Protein AF-R9GMN2-F1 (afdb_monomer_lite)

InterPro domains:
  IPR036881 Glycoside hydrolase family 3 C-terminal domain superfamily [G3DSA:3.40.50.1700] (2-157)

Radius of gyration: 14.61 Å; chains: 1; bounding box: 33×36×34 Å

Sequence (157 aa):
ML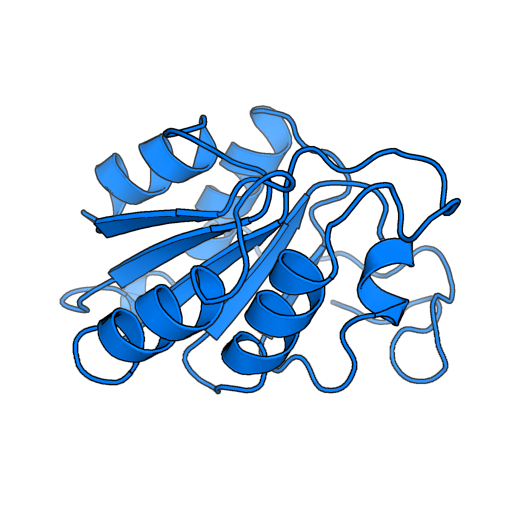DSLQGKRIAYVGIGLSKNNHFATLLKDNFNADSYFLNYTAGPGSADSLMNILGTQYDVVILGIHQYKKYPSANFGVSMEGINLFNALSKQENVYSFVFGNPYLISNFPDTKNLVICYEDDDLMQETALRFIQGDLVPKGTLPVTVSEQYHFGAGQ

pLDDT: mean 91.88, std 7.24, range [59.75, 98.56]

Structure (mmCIF, N/CA/C/O backbone):
data_AF-R9GMN2-F1
#
_entry.id   AF-R9GMN2-F1
#
loop_
_atom_site.group_PDB
_atom_site.id
_atom_site.type_symbol
_atom_site.label_atom_id
_atom_site.label_alt_id
_atom_site.label_comp_id
_atom_site.label_asym_id
_atom_site.label_entity_id
_atom_site.label_seq_id
_atom_site.pdbx_PDB_ins_code
_atom_site.Cartn_x
_atom_site.Cartn_y
_atom_site.Cartn_z
_atom_site.occupancy
_atom_site.B_iso_or_equiv
_atom_site.auth_seq_id
_atom_site.auth_comp_id
_atom_site.auth_asym_id
_atom_site.auth_atom_id
_atom_site.pdbx_PDB_model_num
ATOM 1 N N . MET A 1 1 ? -11.469 -11.227 6.611 1.00 66.12 1 MET A N 1
ATOM 2 C CA . MET A 1 1 ? -10.757 -9.975 6.954 1.00 66.12 1 MET A CA 1
ATOM 3 C C . MET A 1 1 ? -11.739 -8.912 7.447 1.00 66.12 1 MET A C 1
ATOM 5 O O . MET A 1 1 ? -11.492 -8.376 8.516 1.00 66.12 1 MET A O 1
ATOM 9 N N . LEU A 1 2 ? -12.883 -8.684 6.793 1.00 59.75 2 LEU A N 1
ATOM 10 C CA . LEU A 1 2 ? -13.914 -7.726 7.240 1.00 59.75 2 LEU A CA 1
ATOM 11 C C . LEU A 1 2 ? -14.351 -7.859 8.710 1.00 59.75 2 LEU A C 1
ATOM 13 O O . LEU A 1 2 ? -14.354 -6.861 9.425 1.00 59.75 2 LEU A O 1
ATOM 17 N N . ASP A 1 3 ? -14.614 -9.077 9.193 1.00 62.28 3 ASP A N 1
ATOM 18 C CA . ASP A 1 3 ? -14.995 -9.307 10.600 1.00 62.28 3 ASP A CA 1
ATOM 19 C C . ASP A 1 3 ? -13.931 -8.817 11.595 1.00 62.28 3 ASP A C 1
ATOM 21 O O . ASP A 1 3 ? -14.246 -8.411 12.710 1.00 62.28 3 ASP A O 1
ATOM 25 N N . SER A 1 4 ? -12.657 -8.805 11.187 1.00 69.12 4 SER A N 1
ATOM 26 C CA . SER A 1 4 ? -11.557 -8.302 12.019 1.00 69.12 4 SER A CA 1
ATOM 27 C C . SER A 1 4 ? -11.473 -6.772 12.062 1.00 69.12 4 SER A C 1
ATOM 29 O O . SER A 1 4 ? -10.806 -6.232 12.944 1.00 69.12 4 SER A O 1
ATOM 31 N N . LEU A 1 5 ? -12.152 -6.083 11.137 1.00 77.38 5 LEU A N 1
ATOM 32 C CA . LEU A 1 5 ? -12.155 -4.624 11.002 1.00 77.38 5 LEU A CA 1
ATOM 33 C C . LEU A 1 5 ? -13.354 -3.960 11.691 1.00 77.38 5 LEU A C 1
ATOM 35 O O . LEU A 1 5 ? -13.311 -2.762 11.972 1.00 77.38 5 LEU A O 1
ATOM 39 N N . GLN A 1 6 ? -14.418 -4.704 12.000 1.00 80.06 6 GLN A N 1
ATOM 40 C CA . GLN A 1 6 ? -15.603 -4.129 12.633 1.00 80.06 6 GLN A CA 1
ATOM 41 C C . GLN A 1 6 ? -15.277 -3.560 14.026 1.00 80.06 6 GLN A C 1
ATOM 43 O O . GLN A 1 6 ? -14.701 -4.232 14.881 1.00 80.06 6 GLN A O 1
ATOM 48 N N . GLY A 1 7 ? -15.645 -2.294 14.255 1.00 84.75 7 GLY A N 1
ATOM 49 C CA . GLY A 1 7 ? -15.386 -1.588 15.516 1.00 84.75 7 GLY A CA 1
ATOM 50 C C . GLY A 1 7 ? -13.920 -1.200 15.749 1.00 84.75 7 GLY A C 1
ATOM 51 O O . GLY A 1 7 ? -13.597 -0.699 16.825 1.00 84.75 7 GLY A O 1
ATOM 52 N N . LYS A 1 8 ? -13.037 -1.418 14.767 1.00 91.75 8 LYS A N 1
ATOM 53 C CA . LYS A 1 8 ? -11.639 -0.984 14.811 1.00 91.75 8 LYS A CA 1
ATOM 54 C C . LYS A 1 8 ? -11.501 0.455 14.331 1.00 91.75 8 LYS A C 1
ATOM 56 O O . LYS A 1 8 ? -12.172 0.879 13.3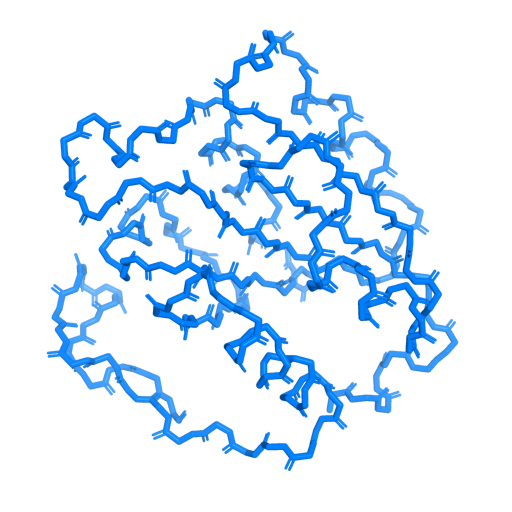94 1.00 91.75 8 LYS A O 1
ATOM 61 N N . ARG A 1 9 ? -10.576 1.194 14.939 1.00 94.62 9 ARG A N 1
ATOM 62 C CA . ARG A 1 9 ? -10.071 2.460 14.401 1.00 94.62 9 ARG A CA 1
ATOM 63 C C . ARG A 1 9 ? -9.079 2.134 13.299 1.00 94.62 9 ARG A C 1
ATOM 65 O O . ARG A 1 9 ? -8.075 1.466 13.554 1.00 94.62 9 ARG A O 1
ATOM 72 N N . ILE A 1 10 ? -9.367 2.601 12.092 1.00 95.50 10 ILE A N 1
ATOM 73 C CA . ILE A 1 10 ? -8.598 2.268 10.895 1.00 95.50 10 ILE A CA 1
ATOM 74 C C . ILE A 1 10 ? -7.980 3.543 10.335 1.00 95.50 10 ILE A C 1
ATOM 76 O O . ILE A 1 10 ? -8.680 4.536 10.136 1.00 95.50 10 ILE A O 1
ATOM 80 N N . ALA A 1 11 ? -6.680 3.498 10.062 1.00 96.81 11 ALA A N 1
ATOM 81 C CA . ALA A 1 11 ? -5.998 4.518 9.279 1.00 96.81 11 ALA A CA 1
ATOM 82 C C . ALA A 1 11 ? -5.602 3.958 7.916 1.00 96.81 11 ALA A C 1
ATOM 84 O O . ALA A 1 11 ? -5.165 2.815 7.806 1.00 96.81 11 ALA A O 1
ATOM 85 N N . TYR A 1 12 ? -5.703 4.791 6.892 1.00 97.88 12 TYR A N 1
ATOM 86 C CA . TYR A 1 12 ? -5.086 4.587 5.599 1.00 97.88 12 TYR A CA 1
ATOM 87 C C . TYR A 1 12 ? -3.902 5.542 5.437 1.00 97.88 12 TYR A C 1
ATOM 89 O O . TYR A 1 12 ? -4.029 6.748 5.646 1.00 97.88 12 TYR A O 1
ATOM 97 N N . VAL A 1 13 ? -2.749 5.006 5.045 1.00 97.81 13 VAL A N 1
ATOM 98 C CA . VAL A 1 13 ? -1.550 5.777 4.709 1.00 97.81 13 VAL A CA 1
ATOM 99 C C . VAL A 1 13 ? -1.258 5.581 3.228 1.00 97.81 13 VAL A C 1
ATOM 101 O O . VAL A 1 13 ? -0.875 4.491 2.811 1.00 97.81 13 VAL A O 1
ATOM 104 N N . GLY A 1 14 ? -1.436 6.631 2.432 1.00 98.25 14 GLY A N 1
ATOM 105 C CA . GLY A 1 14 ? -1.144 6.638 1.002 1.00 98.25 14 GLY A CA 1
ATOM 106 C C . GLY A 1 14 ? 0.210 7.275 0.696 1.00 98.25 14 GLY A C 1
ATOM 107 O O . GLY A 1 14 ? 0.351 8.501 0.711 1.00 98.25 14 GLY A O 1
ATOM 108 N N . ILE A 1 15 ? 1.205 6.451 0.382 1.00 98.00 15 ILE A N 1
ATOM 109 C CA . ILE A 1 15 ? 2.523 6.877 -0.096 1.00 98.00 15 ILE A CA 1
ATOM 110 C C . ILE A 1 15 ? 2.463 7.104 -1.611 1.00 98.00 15 ILE A C 1
ATOM 112 O O . ILE A 1 15 ? 1.922 6.290 -2.356 1.00 98.00 15 ILE A O 1
ATOM 116 N N . GLY A 1 16 ? 3.021 8.222 -2.068 1.00 97.38 16 GLY A N 1
ATOM 117 C CA . GLY A 1 16 ? 2.909 8.701 -3.446 1.00 97.38 16 GLY A CA 1
ATOM 118 C C . GLY A 1 16 ? 1.672 9.560 -3.704 1.00 97.38 16 GLY A C 1
ATOM 119 O O . GLY A 1 16 ? 1.492 10.031 -4.819 1.00 97.38 16 GLY A O 1
ATOM 120 N N . LEU A 1 17 ? 0.842 9.816 -2.688 1.00 97.56 17 LEU A N 1
ATOM 121 C CA . LEU A 1 17 ? -0.380 10.612 -2.806 1.00 97.56 17 LEU A CA 1
ATOM 122 C C . LEU A 1 17 ? -0.245 11.963 -2.090 1.00 97.56 17 LEU A C 1
ATOM 124 O O . LEU A 1 17 ? 0.556 12.133 -1.174 1.00 97.56 17 LEU A O 1
ATOM 128 N N . SER A 1 18 ? -1.059 12.936 -2.497 1.00 95.50 18 SER A N 1
ATOM 129 C CA . SER A 1 18 ? -1.212 14.239 -1.822 1.00 95.50 18 SER A CA 1
ATOM 130 C C . SER A 1 18 ? -2.657 14.545 -1.409 1.00 95.50 18 SER A C 1
ATOM 132 O O . SER A 1 18 ? -2.920 15.567 -0.780 1.00 95.50 18 SER A O 1
ATOM 134 N N . LYS A 1 19 ? -3.591 13.670 -1.786 1.00 96.38 19 LYS A N 1
ATOM 135 C CA . LYS A 1 19 ? -5.033 13.733 -1.531 1.00 96.38 19 LYS A CA 1
ATOM 136 C C . LYS A 1 19 ? -5.637 12.345 -1.755 1.00 96.38 19 LYS A C 1
ATOM 138 O O . LYS A 1 19 ? -4.956 11.469 -2.291 1.00 96.38 19 LYS A O 1
ATOM 143 N N . ASN A 1 20 ? -6.918 12.181 -1.431 1.00 97.81 20 ASN A N 1
ATOM 144 C CA . ASN A 1 20 ? -7.647 10.943 -1.698 1.00 97.81 20 ASN A CA 1
ATOM 145 C C . ASN A 1 20 ? -7.563 10.554 -3.186 1.00 97.81 20 ASN A C 1
ATOM 147 O O . ASN A 1 20 ? -7.860 11.365 -4.068 1.00 97.81 20 ASN A O 1
ATOM 151 N N . ASN A 1 21 ? -7.184 9.303 -3.440 1.00 98.00 21 ASN A N 1
ATOM 152 C CA . ASN A 1 21 ? -7.464 8.589 -4.685 1.00 98.00 21 ASN A CA 1
ATOM 153 C C . ASN A 1 21 ? -8.747 7.745 -4.517 1.00 98.00 21 ASN A C 1
ATOM 155 O O . ASN A 1 21 ? -9.458 7.875 -3.512 1.00 98.00 21 ASN A O 1
ATOM 159 N N . HIS A 1 22 ? -9.050 6.887 -5.495 1.00 98.44 22 HIS A N 1
ATOM 160 C CA . HIS A 1 22 ? -10.222 6.012 -5.436 1.00 98.44 22 HIS A CA 1
ATOM 161 C C . HIS A 1 22 ? -10.144 5.052 -4.242 1.00 98.44 22 HIS A C 1
ATOM 163 O O . HIS A 1 22 ? -11.066 5.017 -3.434 1.00 98.44 22 HIS A O 1
ATOM 169 N N . PHE A 1 23 ? -9.001 4.401 -4.010 1.00 98.56 23 PHE A N 1
ATOM 170 C CA . PHE A 1 23 ? -8.805 3.504 -2.865 1.00 98.56 23 PHE A CA 1
ATOM 171 C C . PHE A 1 23 ? -9.017 4.188 -1.509 1.00 98.56 23 PHE A C 1
ATOM 173 O O . PHE A 1 23 ? -9.738 3.664 -0.665 1.00 98.56 23 PHE A O 1
ATOM 180 N N . ALA A 1 24 ? -8.454 5.383 -1.302 1.00 98.50 24 ALA A N 1
ATOM 181 C CA . ALA A 1 24 ? -8.663 6.156 -0.076 1.00 98.50 24 ALA A CA 1
ATOM 182 C C . ALA A 1 24 ? -10.150 6.471 0.155 1.00 98.50 24 ALA A C 1
ATOM 184 O O . ALA A 1 24 ? -10.648 6.356 1.274 1.00 98.50 24 ALA A O 1
ATOM 185 N N . THR A 1 25 ? -10.861 6.841 -0.915 1.00 98.56 25 THR A N 1
ATOM 186 C CA . THR A 1 25 ? -12.307 7.113 -0.880 1.00 98.56 25 THR A CA 1
ATOM 187 C C . THR A 1 25 ? -13.086 5.853 -0.515 1.00 98.56 25 THR A C 1
ATOM 189 O O . THR A 1 25 ? -13.873 5.871 0.425 1.00 98.56 25 THR A O 1
ATOM 192 N N . LEU A 1 26 ? -12.785 4.726 -1.163 1.00 98.06 26 LEU A N 1
ATOM 193 C CA . LEU A 1 26 ? -13.390 3.431 -0.865 1.00 98.06 26 LEU A CA 1
ATOM 194 C C . LEU A 1 26 ? -13.194 3.017 0.601 1.00 98.06 26 LEU A C 1
ATOM 196 O O . LEU A 1 26 ? -14.144 2.579 1.252 1.00 98.06 26 LEU A O 1
ATOM 200 N N . LEU A 1 27 ? -11.985 3.178 1.146 1.00 97.69 27 LEU A N 1
ATOM 201 C CA . LEU A 1 27 ? -11.697 2.865 2.548 1.00 97.69 27 LEU A CA 1
ATOM 202 C C . LEU A 1 27 ? -12.420 3.809 3.513 1.00 97.69 27 LEU A C 1
ATOM 204 O O . LEU A 1 27 ? -12.881 3.371 4.571 1.00 97.69 27 LEU A O 1
ATOM 208 N N . LYS A 1 28 ? -12.559 5.090 3.154 1.00 97.12 28 LYS A N 1
ATOM 209 C CA . LYS A 1 28 ? -13.347 6.038 3.943 1.00 97.12 28 LYS A CA 1
ATOM 210 C C . LYS A 1 28 ? -14.820 5.643 3.963 1.00 97.12 28 LYS A C 1
ATOM 212 O O . LYS A 1 28 ? -15.404 5.569 5.039 1.00 97.12 28 LYS A O 1
ATOM 217 N N . ASP A 1 29 ? -15.399 5.343 2.809 1.00 96.94 29 ASP A N 1
ATOM 218 C CA . ASP A 1 29 ? -16.835 5.093 2.681 1.00 96.94 29 ASP A CA 1
ATOM 219 C C . ASP A 1 29 ? -17.257 3.759 3.314 1.00 96.94 29 ASP A C 1
ATOM 221 O O . ASP A 1 29 ? -18.330 3.665 3.907 1.00 96.94 29 ASP A O 1
ATOM 225 N N . ASN A 1 30 ? -16.403 2.733 3.240 1.00 94.62 30 ASN A N 1
ATOM 226 C CA . ASN A 1 30 ? -16.732 1.390 3.731 1.00 94.62 30 ASN A CA 1
ATOM 227 C C . ASN A 1 30 ? -16.291 1.139 5.178 1.00 94.62 30 ASN A C 1
ATOM 229 O O . ASN A 1 30 ? -16.898 0.320 5.868 1.00 94.62 30 ASN A O 1
ATOM 233 N N . PHE A 1 31 ? -15.241 1.821 5.644 1.00 94.62 31 PHE A N 1
ATOM 234 C CA . PHE A 1 31 ? -14.638 1.555 6.955 1.00 94.62 31 PHE A CA 1
ATOM 235 C C . PHE A 1 31 ? -14.463 2.799 7.826 1.00 94.62 31 PHE A C 1
ATOM 237 O O . PHE A 1 31 ? -13.922 2.701 8.926 1.00 94.62 31 PHE A O 1
ATOM 244 N N . ASN A 1 32 ? -14.902 3.971 7.357 1.00 95.38 32 ASN A N 1
ATOM 245 C CA . ASN A 1 32 ? -14.672 5.259 8.010 1.00 95.38 32 ASN A CA 1
ATOM 246 C C . ASN A 1 32 ? -13.182 5.532 8.310 1.00 95.38 32 ASN A C 1
ATOM 248 O O . ASN A 1 32 ? -12.865 6.226 9.273 1.00 95.38 32 ASN A O 1
ATOM 252 N N . ALA A 1 33 ? -12.270 5.004 7.486 1.00 96.06 33 ALA A N 1
ATOM 253 C CA . ALA A 1 33 ? -10.833 5.114 7.722 1.00 96.06 33 ALA A CA 1
ATOM 254 C C . ALA A 1 33 ? -10.345 6.573 7.674 1.00 96.06 33 ALA A C 1
ATOM 256 O O . ALA A 1 33 ? -10.709 7.331 6.772 1.00 96.06 33 ALA A O 1
ATOM 257 N N . ASP A 1 34 ? -9.487 6.970 8.610 1.00 96.62 34 ASP A N 1
ATOM 258 C CA . ASP A 1 34 ? -8.787 8.255 8.530 1.00 96.62 34 ASP A CA 1
ATOM 259 C C . ASP A 1 34 ? -7.646 8.158 7.523 1.00 96.62 34 ASP A C 1
ATOM 261 O O . ASP A 1 34 ? -6.951 7.150 7.476 1.00 96.62 34 ASP A O 1
ATOM 265 N N . SER A 1 35 ? -7.451 9.180 6.692 1.00 96.88 35 SER A N 1
ATOM 266 C CA . SER A 1 35 ? -6.474 9.121 5.600 1.00 96.88 35 SER A CA 1
ATOM 267 C C . SER A 1 35 ? -5.314 10.085 5.809 1.00 96.88 35 SER A C 1
ATOM 269 O O . SER A 1 35 ? -5.509 11.269 6.081 1.00 96.88 35 SER A O 1
ATOM 271 N N . TYR A 1 36 ? -4.105 9.571 5.609 1.00 96.69 36 TYR A N 1
ATOM 272 C CA . TYR A 1 36 ? -2.847 10.296 5.697 1.00 96.69 36 TYR A CA 1
ATOM 273 C C . TYR A 1 36 ? -2.039 10.084 4.425 1.00 96.69 36 TYR A C 1
ATOM 275 O O . TYR A 1 36 ? -2.007 8.983 3.880 1.00 96.69 36 TYR A O 1
ATOM 283 N N . PHE A 1 37 ? -1.356 11.125 3.955 1.00 96.31 37 PHE A N 1
ATOM 284 C CA . PHE A 1 37 ? -0.678 11.085 2.663 1.00 96.31 37 PHE A CA 1
ATOM 285 C C . PHE A 1 37 ? 0.762 11.569 2.760 1.00 96.31 37 PHE A C 1
ATOM 287 O O . PHE A 1 37 ? 1.046 12.575 3.410 1.00 96.31 37 PHE A O 1
ATOM 294 N N . LEU A 1 38 ? 1.656 10.869 2.064 1.00 96.19 38 LEU A N 1
ATOM 295 C CA . LEU A 1 38 ? 3.044 11.274 1.874 1.00 96.19 38 LEU A CA 1
ATOM 296 C C . LEU A 1 38 ? 3.345 11.298 0.376 1.00 96.19 38 LEU A C 1
ATOM 298 O O . LEU A 1 38 ? 3.481 10.249 -0.249 1.00 96.19 38 LEU A O 1
ATOM 302 N N . ASN A 1 39 ? 3.490 12.489 -0.202 1.00 95.44 39 ASN A N 1
ATOM 303 C CA . ASN A 1 39 ? 3.923 12.620 -1.591 1.00 95.44 39 ASN A CA 1
ATOM 304 C C . ASN A 1 39 ? 5.454 12.473 -1.705 1.00 95.44 39 ASN A C 1
ATOM 306 O O . ASN A 1 39 ? 6.185 12.740 -0.753 1.00 95.44 39 ASN A O 1
ATOM 310 N N . TYR A 1 40 ? 5.960 12.104 -2.885 1.00 94.75 40 TYR A N 1
ATOM 311 C CA . TYR A 1 40 ? 7.402 11.886 -3.099 1.00 94.75 40 TYR A CA 1
ATOM 312 C C . TYR A 1 40 ? 8.260 13.160 -3.093 1.00 94.75 40 TYR A C 1
ATOM 314 O O . TYR A 1 40 ? 9.481 13.077 -3.155 1.00 94.75 40 TYR A O 1
ATOM 322 N N . THR A 1 41 ? 7.640 14.336 -3.013 1.00 92.44 41 THR A N 1
ATOM 323 C CA . THR A 1 41 ? 8.327 15.629 -2.873 1.00 92.44 41 THR A CA 1
ATOM 324 C C . THR A 1 41 ? 8.312 16.154 -1.435 1.00 92.44 41 THR A C 1
ATOM 326 O O . THR A 1 41 ? 8.748 17.277 -1.189 1.00 92.44 41 THR A O 1
ATOM 329 N N . ALA A 1 42 ? 7.778 15.376 -0.487 1.00 87.19 42 ALA A N 1
ATOM 330 C CA . ALA A 1 42 ? 7.677 15.768 0.907 1.00 87.19 42 ALA A CA 1
ATOM 331 C C . ALA A 1 42 ? 9.072 15.916 1.524 1.00 87.19 42 ALA A C 1
ATOM 333 O O . ALA A 1 42 ? 9.978 15.133 1.249 1.00 87.19 42 ALA A O 1
ATOM 334 N N . GLY A 1 43 ? 9.234 16.942 2.360 1.00 81.94 43 GLY A N 1
ATOM 335 C CA . GLY A 1 43 ? 10.512 17.231 2.996 1.00 81.94 43 GLY A CA 1
ATOM 336 C C . GLY A 1 43 ? 10.870 16.246 4.119 1.00 81.94 43 GLY A C 1
ATOM 337 O O . GLY A 1 43 ? 9.999 15.510 4.609 1.00 81.94 43 GLY A O 1
ATOM 338 N N . PRO A 1 44 ? 12.134 16.286 4.581 1.00 77.31 44 PRO A N 1
ATOM 339 C CA . PRO A 1 44 ? 12.603 15.495 5.717 1.00 77.31 44 PRO A CA 1
ATOM 340 C C . PRO A 1 44 ? 11.704 15.668 6.954 1.00 77.31 44 PRO A C 1
ATOM 342 O O . PRO A 1 44 ? 11.233 16.770 7.231 1.00 77.31 44 PRO A O 1
ATOM 345 N N . GLY A 1 45 ? 11.453 14.585 7.697 1.00 79.75 45 GLY A N 1
ATOM 346 C CA . GLY A 1 45 ? 10.630 14.587 8.923 1.00 79.75 45 GLY A CA 1
ATOM 347 C C . GLY A 1 45 ? 9.119 14.394 8.716 1.00 79.75 45 GLY A C 1
ATOM 348 O O . GLY A 1 45 ? 8.382 14.171 9.682 1.00 79.75 45 GLY A O 1
ATOM 349 N N . SER A 1 46 ? 8.637 14.407 7.467 1.00 80.50 46 SER A N 1
ATOM 350 C CA . SER A 1 46 ? 7.224 14.120 7.158 1.00 80.50 46 SER A CA 1
ATOM 351 C C . SER A 1 46 ? 6.838 12.684 7.542 1.00 80.50 46 SER A C 1
ATOM 353 O O . SER A 1 46 ? 5.763 12.452 8.092 1.00 80.50 46 SER A O 1
ATOM 355 N N . ALA A 1 47 ? 7.744 11.726 7.318 1.00 80.50 47 ALA A N 1
ATOM 356 C CA . ALA A 1 47 ? 7.563 10.332 7.721 1.00 80.50 47 ALA A CA 1
ATOM 357 C C . ALA A 1 47 ? 7.491 10.173 9.252 1.00 80.50 47 ALA A C 1
ATOM 359 O O . ALA A 1 47 ? 6.593 9.499 9.753 1.00 80.50 47 ALA A O 1
ATOM 360 N N . ASP A 1 48 ? 8.373 10.847 9.997 1.00 83.44 48 ASP A N 1
ATOM 361 C CA . ASP A 1 48 ? 8.407 10.776 11.466 1.00 83.44 48 ASP A CA 1
ATOM 362 C C . ASP A 1 48 ? 7.121 11.318 12.092 1.00 83.44 48 ASP A C 1
ATOM 364 O O . ASP A 1 48 ? 6.573 10.739 13.031 1.00 83.44 48 ASP A O 1
ATOM 368 N N . SER A 1 49 ? 6.595 12.405 11.523 1.00 83.06 49 SER A N 1
ATOM 369 C CA . SER A 1 49 ? 5.323 12.992 11.948 1.00 83.06 49 SER A CA 1
ATOM 370 C C . SER A 1 49 ? 4.164 12.005 11.783 1.00 83.06 49 SER A C 1
ATOM 372 O O . SER A 1 49 ? 3.343 11.866 12.688 1.00 83.06 49 SER A O 1
ATOM 374 N N . LEU A 1 50 ? 4.123 11.271 10.664 1.00 84.75 50 LEU A N 1
ATOM 375 C CA . LEU A 1 50 ? 3.113 10.237 10.429 1.00 84.75 50 LEU A CA 1
ATOM 376 C C . LEU A 1 50 ? 3.265 9.053 11.387 1.00 84.75 50 LE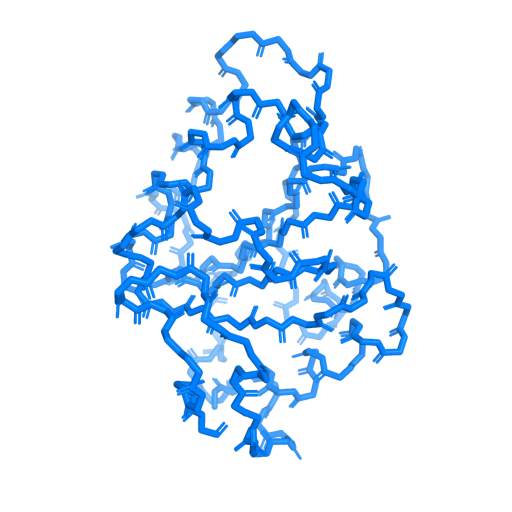U A C 1
ATOM 378 O O . LEU A 1 50 ? 2.273 8.614 11.964 1.00 84.75 50 LEU A O 1
ATOM 382 N N . MET A 1 51 ? 4.487 8.570 11.619 1.00 82.88 51 MET A N 1
ATOM 383 C CA . MET A 1 51 ? 4.727 7.475 12.567 1.00 82.88 51 MET A CA 1
ATOM 384 C C . MET A 1 51 ? 4.238 7.813 13.983 1.00 82.88 51 MET A C 1
ATOM 386 O O . MET A 1 51 ? 3.606 6.977 14.630 1.00 82.88 51 MET A O 1
ATOM 390 N N . ASN A 1 52 ? 4.456 9.050 14.439 1.00 83.44 52 ASN A N 1
ATOM 391 C CA . ASN A 1 52 ? 3.990 9.509 15.750 1.00 83.44 52 ASN A CA 1
ATOM 392 C C . ASN A 1 52 ? 2.457 9.523 15.869 1.00 83.44 52 ASN A C 1
ATOM 394 O O . ASN A 1 52 ? 1.920 9.186 16.923 1.00 83.44 52 ASN A O 1
ATOM 398 N N . ILE A 1 53 ? 1.748 9.888 14.796 1.00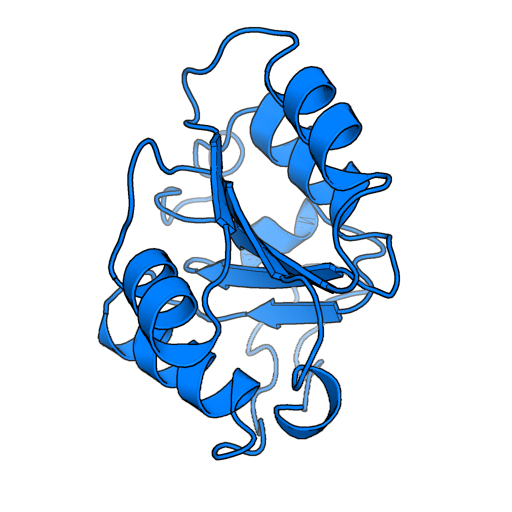 83.06 53 ILE A N 1
ATOM 399 C CA . ILE A 1 53 ? 0.277 9.877 14.765 1.00 83.06 53 ILE A CA 1
ATOM 400 C C . ILE A 1 53 ? -0.249 8.436 14.811 1.00 83.06 53 ILE A C 1
ATOM 402 O O . ILE A 1 53 ? -1.172 8.127 15.567 1.00 83.06 53 ILE A O 1
ATOM 406 N N . LEU A 1 54 ? 0.359 7.543 14.027 1.00 82.69 54 LEU A N 1
ATOM 407 C CA . LEU A 1 54 ? -0.133 6.179 13.827 1.00 82.69 54 LEU A CA 1
ATOM 408 C C . LEU A 1 54 ? 0.125 5.260 15.029 1.00 82.69 54 LEU A C 1
ATOM 410 O O . LEU A 1 54 ? -0.703 4.400 15.322 1.00 82.69 54 LEU A O 1
ATOM 414 N N . GLY A 1 55 ? 1.231 5.457 15.754 1.00 69.69 55 GLY A N 1
ATOM 415 C CA . GLY A 1 55 ? 1.740 4.507 16.752 1.00 69.69 55 GLY A CA 1
ATOM 416 C C . GLY A 1 55 ? 0.870 4.250 17.991 1.00 69.69 55 GLY A C 1
ATOM 417 O O . GLY A 1 55 ? 1.208 3.373 18.780 1.00 69.69 55 GLY A O 1
ATOM 418 N N . THR A 1 56 ? -0.226 4.988 18.205 1.00 70.31 56 THR A N 1
ATOM 419 C CA . THR A 1 56 ? -1.070 4.822 19.412 1.00 70.31 56 THR A CA 1
ATOM 420 C C . THR A 1 56 ? -2.580 4.903 19.175 1.00 70.31 56 THR A C 1
ATOM 422 O O . THR A 1 56 ? -3.362 4.595 20.078 1.00 70.31 56 THR A O 1
ATOM 425 N N . GLN A 1 57 ? -3.023 5.314 17.984 1.00 83.31 57 GLN A N 1
ATOM 426 C CA . GLN A 1 57 ? -4.418 5.718 17.764 1.00 83.31 57 GLN A CA 1
ATOM 427 C C . GLN A 1 57 ? -5.232 4.744 16.912 1.00 83.31 57 GLN A C 1
ATOM 429 O O . GLN A 1 57 ? -6.459 4.825 16.927 1.00 83.31 57 GLN A O 1
ATOM 434 N N . TYR A 1 58 ? -4.580 3.812 16.218 1.00 92.94 58 TYR A N 1
ATOM 435 C CA . TYR A 1 58 ? -5.240 2.935 15.257 1.00 92.94 58 TYR A CA 1
ATOM 436 C C . TYR A 1 58 ? -5.012 1.472 15.588 1.00 92.94 58 TYR A C 1
ATOM 438 O O . TYR A 1 58 ? -3.908 1.051 15.926 1.00 92.94 58 TYR A O 1
ATOM 446 N N . ASP A 1 59 ? -6.082 0.696 15.480 1.00 92.69 59 ASP A N 1
ATOM 447 C CA . ASP A 1 59 ? -6.025 -0.739 15.713 1.00 92.69 59 ASP A CA 1
ATOM 448 C C . ASP A 1 59 ? -5.539 -1.460 14.449 1.00 92.69 59 ASP A C 1
ATOM 450 O O . ASP A 1 59 ? -4.870 -2.485 14.548 1.00 92.69 59 ASP A O 1
ATOM 454 N N . VAL A 1 60 ? -5.837 -0.900 13.269 1.00 94.19 60 VAL A N 1
ATOM 455 C CA . VAL A 1 60 ? -5.396 -1.395 11.959 1.00 94.19 60 VAL A CA 1
ATOM 456 C C . VAL A 1 60 ? -4.907 -0.235 11.100 1.00 94.19 60 VAL A C 1
ATOM 458 O O . VAL A 1 60 ? -5.539 0.821 11.043 1.00 94.19 60 VAL A O 1
ATOM 461 N N . VAL A 1 61 ? -3.803 -0.455 10.392 1.00 95.69 61 VAL A N 1
ATOM 462 C CA . VAL A 1 61 ? -3.275 0.488 9.405 1.00 95.69 61 VAL A CA 1
ATOM 463 C C . VAL A 1 61 ? -3.249 -0.186 8.039 1.00 95.69 61 VAL A C 1
ATOM 465 O O . VAL A 1 61 ? -2.631 -1.231 7.855 1.00 95.69 61 VAL A O 1
ATOM 468 N N . ILE A 1 62 ? -3.915 0.422 7.067 1.00 97.44 62 ILE A N 1
ATOM 469 C CA . ILE A 1 62 ? -3.838 0.037 5.661 1.00 97.44 62 ILE A CA 1
ATOM 470 C C . ILE A 1 62 ? -2.804 0.949 5.006 1.00 97.44 62 ILE A C 1
ATOM 472 O O . ILE A 1 62 ? -2.931 2.170 5.042 1.00 97.44 62 ILE A O 1
ATOM 476 N N . LEU A 1 63 ? -1.765 0.368 4.419 1.00 98.12 63 LEU A N 1
ATOM 477 C CA . LEU A 1 63 ? -0.648 1.101 3.834 1.00 98.12 63 LEU A CA 1
ATOM 478 C C . LEU A 1 63 ? -0.647 0.905 2.320 1.00 98.12 63 LEU A C 1
ATOM 480 O O . LEU A 1 63 ? -0.385 -0.191 1.848 1.00 98.12 63 LEU A O 1
ATOM 484 N N . GLY A 1 64 ? -0.933 1.950 1.549 1.00 98.38 64 GLY A N 1
ATOM 485 C CA . GLY A 1 64 ? -0.882 1.918 0.087 1.00 98.38 64 GLY A CA 1
ATOM 486 C C . GLY A 1 64 ? 0.350 2.640 -0.446 1.00 98.38 64 GLY A C 1
ATOM 487 O O . GLY A 1 64 ? 0.654 3.739 0.013 1.00 98.38 64 GLY A O 1
ATOM 488 N N . ILE A 1 65 ? 1.035 2.071 -1.438 1.00 98.50 65 ILE A N 1
ATOM 489 C CA . ILE A 1 65 ? 2.057 2.783 -2.221 1.00 98.50 65 ILE A CA 1
ATOM 490 C C . ILE A 1 65 ? 1.641 2.867 -3.690 1.00 98.50 65 ILE A C 1
ATOM 492 O O . ILE A 1 65 ? 1.284 1.858 -4.298 1.00 98.50 65 ILE A O 1
ATOM 496 N N . HIS A 1 66 ? 1.667 4.088 -4.222 1.00 98.38 66 HIS A N 1
ATOM 497 C CA . HIS A 1 66 ? 1.016 4.488 -5.471 1.00 98.38 66 HIS A CA 1
ATOM 498 C C . HIS A 1 66 ? 1.930 5.363 -6.337 1.00 98.38 66 HIS A C 1
ATOM 500 O O . HIS A 1 66 ? 2.977 5.837 -5.889 1.00 98.38 66 HIS A O 1
ATOM 506 N N . GLN A 1 67 ? 1.507 5.626 -7.574 1.00 96.00 67 GLN A N 1
ATOM 507 C CA . GLN A 1 67 ? 2.065 6.638 -8.483 1.00 96.00 67 GLN A CA 1
ATOM 508 C C . GLN A 1 67 ? 3.582 6.551 -8.716 1.00 96.00 67 GLN A C 1
ATOM 510 O O . GLN A 1 67 ? 4.229 7.542 -9.066 1.00 96.00 67 GLN A O 1
ATOM 515 N N . TYR A 1 68 ? 4.171 5.371 -8.540 1.00 95.56 68 TYR A N 1
ATOM 516 C CA . TYR A 1 68 ? 5.564 5.132 -8.887 1.00 95.56 68 TYR A CA 1
ATOM 517 C C . TYR A 1 68 ? 5.688 4.686 -10.346 1.00 95.56 68 TYR A C 1
ATOM 519 O O . TYR A 1 68 ? 4.748 4.214 -10.987 1.00 95.56 68 TYR A O 1
ATOM 527 N N . LYS A 1 69 ? 6.869 4.899 -10.918 1.00 93.31 69 LYS A N 1
ATOM 528 C CA . LYS A 1 69 ? 7.153 4.616 -12.326 1.00 93.31 69 LYS A CA 1
ATOM 529 C C . LYS A 1 69 ? 7.126 3.111 -12.578 1.00 93.31 69 LYS A C 1
ATOM 531 O O . LYS A 1 69 ? 7.409 2.311 -11.701 1.00 93.31 69 LYS A O 1
ATOM 536 N N . LYS A 1 70 ? 6.883 2.711 -13.827 1.00 88.62 70 LYS A N 1
ATOM 537 C CA . LYS A 1 70 ? 6.946 1.293 -14.223 1.00 88.62 70 LYS A CA 1
ATOM 538 C C . LYS A 1 70 ? 8.376 0.743 -14.274 1.00 88.62 70 LYS A C 1
ATOM 540 O O . LYS A 1 70 ? 8.561 -0.464 -14.159 1.00 88.62 70 LYS A O 1
ATOM 545 N N . TYR A 1 71 ? 9.378 1.603 -14.451 1.00 89.69 71 TYR A N 1
ATOM 546 C CA . TYR A 1 71 ? 10.774 1.203 -14.648 1.00 89.69 71 TYR A CA 1
ATOM 547 C C . TYR A 1 71 ? 11.600 1.353 -13.363 1.00 89.69 71 TYR A C 1
ATOM 549 O O . TYR A 1 71 ? 11.417 2.344 -12.659 1.00 89.69 71 TYR A O 1
ATOM 557 N N . PRO A 1 72 ? 12.546 0.435 -13.087 1.00 86.06 72 PRO A N 1
ATOM 558 C CA . PRO A 1 72 ? 13.252 0.349 -11.802 1.00 86.06 72 PRO A CA 1
ATOM 559 C C . PRO A 1 72 ? 14.261 1.467 -11.531 1.00 86.06 72 PRO A C 1
ATOM 561 O O . PRO A 1 72 ? 14.786 1.562 -10.423 1.00 86.06 72 PRO A O 1
ATOM 564 N N . SER A 1 73 ? 14.560 2.318 -12.513 1.00 88.69 73 SER A N 1
ATOM 565 C CA . SER A 1 73 ? 15.544 3.384 -12.338 1.00 88.69 73 SER A CA 1
ATOM 566 C C . SER A 1 73 ? 15.161 4.319 -11.185 1.00 88.69 73 SER A C 1
ATOM 568 O O . SER A 1 73 ? 14.011 4.741 -11.060 1.00 88.69 73 SER A O 1
ATOM 570 N N . ALA A 1 74 ? 16.150 4.633 -10.340 1.00 89.69 74 ALA A N 1
ATOM 571 C CA . ALA A 1 74 ? 15.989 5.480 -9.156 1.00 89.69 74 ALA A CA 1
ATOM 572 C C . ALA A 1 74 ? 14.816 5.043 -8.252 1.00 89.69 74 ALA A C 1
ATOM 574 O O . ALA A 1 74 ? 13.959 5.859 -7.919 1.00 89.69 74 ALA A O 1
ATOM 575 N N . ASN A 1 75 ? 14.749 3.749 -7.908 1.00 91.25 75 ASN A N 1
ATOM 576 C CA . ASN A 1 75 ? 13.686 3.157 -7.083 1.00 91.25 75 ASN A CA 1
ATOM 577 C C . ASN A 1 75 ? 12.285 3.469 -7.609 1.00 91.25 75 ASN A C 1
ATOM 579 O O . ASN A 1 75 ? 11.386 3.821 -6.852 1.00 91.25 75 ASN A O 1
ATOM 583 N N . PHE A 1 76 ? 12.104 3.383 -8.928 1.00 94.62 76 PHE A N 1
ATOM 584 C CA . PHE A 1 76 ? 10.835 3.697 -9.582 1.00 94.62 76 PHE A CA 1
ATOM 585 C C . PHE A 1 76 ? 10.357 5.145 -9.336 1.00 94.62 76 PHE A C 1
ATOM 587 O O . PHE A 1 76 ? 9.188 5.466 -9.528 1.00 94.62 76 PHE A O 1
ATOM 594 N N . GLY A 1 77 ? 11.248 6.058 -8.937 1.00 93.69 77 GLY A N 1
ATOM 595 C CA . GLY A 1 77 ? 10.896 7.429 -8.562 1.00 93.69 77 GLY A CA 1
ATOM 596 C C . GLY A 1 77 ? 10.251 7.572 -7.180 1.00 93.69 77 GLY A C 1
ATOM 597 O O . GLY A 1 77 ? 9.772 8.659 -6.868 1.00 93.69 77 GLY A O 1
ATOM 598 N N . VAL A 1 78 ? 10.243 6.514 -6.365 1.00 96.12 78 VAL A N 1
ATOM 599 C CA . VAL A 1 78 ? 9.828 6.567 -4.958 1.00 96.12 78 VAL A CA 1
ATOM 600 C C . VAL A 1 78 ? 10.898 7.304 -4.153 1.00 96.12 78 VAL A C 1
ATOM 602 O O . VAL A 1 78 ? 12.089 7.003 -4.266 1.00 96.12 78 VAL A O 1
ATOM 605 N N . SER A 1 79 ? 10.485 8.281 -3.343 1.00 95.06 79 SER A N 1
ATOM 606 C CA . SER A 1 79 ? 11.409 9.025 -2.479 1.00 95.06 79 SER A CA 1
ATOM 607 C C . SER A 1 79 ? 11.967 8.157 -1.353 1.00 95.06 79 SER A C 1
ATOM 609 O O . SER A 1 79 ? 11.346 7.177 -0.935 1.00 95.06 79 SER A O 1
ATOM 611 N N . MET A 1 80 ? 13.131 8.535 -0.819 1.00 92.88 80 MET A N 1
ATOM 612 C CA . MET A 1 80 ? 13.744 7.815 0.301 1.00 92.88 80 MET A CA 1
ATOM 613 C C . MET A 1 80 ? 12.847 7.854 1.545 1.00 92.88 80 MET A C 1
ATOM 615 O O . MET A 1 80 ? 12.702 6.858 2.244 1.00 92.88 80 MET A O 1
ATOM 619 N N . GLU A 1 81 ? 12.176 8.978 1.782 1.00 93.19 81 GLU A N 1
ATOM 620 C CA . GLU A 1 81 ? 11.186 9.155 2.842 1.00 93.19 81 GLU A CA 1
ATOM 621 C C . GLU A 1 81 ? 10.015 8.178 2.681 1.00 93.19 81 GLU A C 1
ATOM 623 O O . GLU A 1 81 ? 9.570 7.595 3.667 1.00 93.19 81 GLU A O 1
ATOM 628 N N . GLY A 1 82 ? 9.549 7.954 1.446 1.00 95.44 82 GLY A N 1
ATOM 629 C CA . GLY A 1 82 ? 8.517 6.964 1.141 1.00 95.44 82 GLY A CA 1
ATOM 630 C C . GLY A 1 82 ? 8.988 5.534 1.402 1.00 95.44 82 GLY A C 1
ATOM 631 O O . GLY A 1 82 ? 8.280 4.767 2.052 1.00 95.44 82 GLY A O 1
ATOM 632 N N . ILE A 1 83 ? 10.205 5.189 0.965 1.00 95.19 83 ILE A N 1
ATOM 633 C CA . ILE A 1 83 ? 10.800 3.870 1.231 1.00 95.19 83 ILE A CA 1
ATOM 634 C C . ILE A 1 83 ? 10.947 3.622 2.737 1.00 95.19 83 ILE A C 1
ATOM 636 O O . ILE A 1 83 ? 10.604 2.543 3.225 1.00 95.19 83 ILE A O 1
ATOM 640 N N . ASN A 1 84 ? 11.429 4.617 3.479 1.00 93.75 84 ASN A N 1
ATOM 641 C CA . ASN A 1 84 ? 11.648 4.516 4.918 1.00 93.75 84 ASN A CA 1
ATOM 642 C C . ASN A 1 84 ? 10.330 4.400 5.686 1.00 93.75 84 ASN A C 1
ATOM 644 O O . ASN A 1 84 ? 10.214 3.533 6.550 1.00 93.75 84 ASN A O 1
ATOM 648 N N . LEU A 1 85 ? 9.330 5.223 5.348 1.00 94.94 85 LEU A N 1
ATOM 649 C CA . LEU A 1 85 ? 8.011 5.148 5.974 1.00 94.94 85 LEU A CA 1
ATOM 650 C C . LEU A 1 85 ? 7.363 3.785 5.728 1.00 94.94 85 LEU A C 1
ATOM 652 O O . LEU A 1 85 ? 6.844 3.181 6.668 1.00 94.94 85 LEU A O 1
ATOM 656 N N . PHE A 1 86 ? 7.426 3.283 4.489 1.00 96.44 86 PHE A N 1
ATOM 657 C CA . PHE A 1 86 ? 6.871 1.973 4.171 1.00 96.44 86 PHE A CA 1
ATOM 658 C C . PHE A 1 86 ? 7.545 0.885 5.008 1.00 96.44 86 PHE A C 1
ATOM 660 O O . PHE A 1 86 ? 6.856 0.147 5.702 1.00 96.44 86 PHE A O 1
ATOM 667 N N . ASN A 1 87 ? 8.880 0.834 5.011 1.00 95.31 87 ASN A N 1
ATOM 668 C CA . ASN A 1 87 ? 9.645 -0.154 5.776 1.00 95.31 87 ASN A CA 1
ATOM 669 C C . ASN A 1 87 ? 9.399 -0.092 7.288 1.00 95.31 87 ASN A C 1
ATOM 671 O O . ASN A 1 87 ? 9.438 -1.123 7.957 1.00 95.31 87 ASN A O 1
ATOM 675 N N . ALA A 1 88 ? 9.205 1.103 7.845 1.00 93.25 88 ALA A N 1
ATOM 676 C CA . ALA A 1 88 ? 8.964 1.264 9.273 1.00 93.25 88 ALA A CA 1
ATOM 677 C C . ALA A 1 88 ? 7.589 0.715 9.681 1.00 93.25 88 ALA A C 1
ATOM 679 O O . ALA A 1 88 ? 7.475 0.022 10.692 1.00 93.25 88 ALA A O 1
ATOM 680 N N . LEU A 1 89 ? 6.557 0.991 8.879 1.00 94.38 89 LEU A N 1
ATOM 681 C CA . LEU A 1 89 ? 5.190 0.554 9.153 1.00 94.38 89 LEU A CA 1
ATOM 682 C C . LEU A 1 89 ? 4.977 -0.921 8.794 1.00 94.38 89 LEU A C 1
ATOM 684 O O . LEU A 1 89 ? 4.429 -1.677 9.588 1.00 94.38 89 LEU A O 1
ATOM 688 N N . SER A 1 90 ? 5.445 -1.367 7.628 1.00 95.69 90 SER A N 1
ATOM 689 C CA . SER A 1 90 ? 5.108 -2.679 7.055 1.00 95.69 90 SER A CA 1
ATOM 690 C C . SER A 1 90 ? 5.591 -3.885 7.877 1.00 95.69 90 SER A C 1
ATOM 692 O O . SER A 1 90 ? 5.150 -5.014 7.653 1.00 95.69 90 SER A O 1
ATOM 694 N N . LYS A 1 91 ? 6.479 -3.651 8.849 1.00 94.75 91 LYS A N 1
ATOM 695 C CA . LYS A 1 91 ? 6.997 -4.648 9.796 1.00 94.75 91 LYS A CA 1
ATOM 696 C C . LYS A 1 91 ? 6.070 -4.912 10.987 1.00 94.75 91 LYS A C 1
ATOM 698 O O . LYS A 1 91 ? 6.325 -5.842 11.753 1.00 94.75 91 LYS A O 1
ATOM 703 N N . GLN A 1 92 ? 5.031 -4.101 11.175 1.00 92.88 92 GLN A N 1
ATOM 704 C CA . GLN A 1 92 ? 4.070 -4.247 12.267 1.00 92.88 92 GLN A CA 1
ATOM 705 C C . GLN A 1 92 ? 2.953 -5.230 11.886 1.00 92.88 92 GLN A C 1
ATOM 707 O O . GLN A 1 92 ? 2.446 -5.212 10.769 1.00 92.88 92 GLN A O 1
ATOM 712 N N . GLU A 1 93 ? 2.533 -6.071 12.833 1.00 92.38 93 GLU A N 1
ATOM 713 C CA . GLU A 1 93 ? 1.535 -7.132 12.593 1.00 92.38 93 GLU A CA 1
ATOM 714 C C . GLU A 1 93 ? 0.135 -6.589 12.253 1.00 92.38 93 GLU A C 1
ATOM 716 O O . GLU A 1 93 ? -0.654 -7.260 11.594 1.00 92.38 93 GLU A O 1
ATOM 721 N N . ASN A 1 94 ? -0.183 -5.367 12.689 1.00 92.31 94 ASN A N 1
ATOM 722 C CA . ASN A 1 94 ? -1.463 -4.707 12.423 1.00 92.31 94 ASN A CA 1
ATOM 723 C C . ASN A 1 94 ? -1.447 -3.803 11.176 1.00 92.31 94 ASN A C 1
ATOM 725 O O . ASN A 1 94 ? -2.433 -3.102 10.921 1.00 92.31 94 ASN A O 1
ATOM 729 N N . VAL A 1 95 ? -0.349 -3.808 10.413 1.00 94.75 95 VAL A N 1
ATOM 730 C CA . VAL A 1 95 ? -0.217 -3.075 9.151 1.00 94.75 95 VAL A CA 1
ATOM 731 C C . VAL A 1 95 ? -0.437 -4.033 7.983 1.00 94.75 95 VAL A C 1
ATOM 733 O O . VAL A 1 95 ? 0.209 -5.077 7.900 1.00 94.75 95 VAL A O 1
ATOM 736 N N . TYR A 1 96 ? -1.337 -3.659 7.073 1.00 96.38 96 TYR A N 1
ATOM 737 C CA . TYR A 1 96 ? -1.637 -4.377 5.834 1.00 96.38 96 TYR A CA 1
ATOM 738 C C . TYR A 1 96 ? -1.225 -3.528 4.640 1.00 96.38 96 TYR A C 1
ATOM 740 O O . TYR A 1 96 ? -1.843 -2.501 4.353 1.00 96.38 96 TYR A O 1
ATOM 748 N N . SER A 1 97 ? -0.169 -3.956 3.957 1.00 98.06 97 SER A N 1
ATOM 749 C CA . SER A 1 97 ? 0.446 -3.208 2.870 1.00 98.06 97 SER A CA 1
ATOM 750 C C . SER A 1 97 ? -0.079 -3.634 1.505 1.00 98.06 97 SER A C 1
ATOM 752 O O . SER A 1 97 ? -0.116 -4.819 1.188 1.00 98.06 97 SER A O 1
ATOM 754 N N . PHE A 1 98 ? -0.402 -2.657 0.667 1.00 98.25 98 PHE A N 1
ATOM 755 C CA . PHE A 1 98 ? -0.895 -2.808 -0.693 1.00 98.25 98 PHE A CA 1
ATOM 756 C C . PHE A 1 98 ? 0.029 -2.054 -1.652 1.00 98.25 98 PHE A C 1
ATOM 758 O O . PHE A 1 98 ? 0.229 -0.843 -1.537 1.00 98.25 98 PHE A O 1
ATOM 765 N N . VAL A 1 99 ? 0.618 -2.784 -2.595 1.00 98.06 99 VAL A N 1
ATOM 766 C CA . VAL A 1 99 ? 1.564 -2.248 -3.580 1.00 98.06 99 VAL A CA 1
ATOM 767 C C . VAL A 1 99 ? 0.876 -2.166 -4.937 1.00 98.06 99 VAL A C 1
ATOM 769 O O . VAL A 1 99 ? 0.624 -3.195 -5.565 1.00 98.06 99 VAL A O 1
ATOM 772 N N . PHE A 1 100 ? 0.559 -0.946 -5.375 1.00 98.12 100 PHE A N 1
ATOM 773 C CA . PHE A 1 100 ? -0.160 -0.676 -6.620 1.00 98.12 100 PHE A CA 1
ATOM 774 C C . PHE A 1 100 ? 0.815 -0.274 -7.725 1.00 98.12 100 PHE A C 1
ATOM 776 O O . PHE A 1 100 ? 1.271 0.867 -7.789 1.00 98.12 100 PHE A O 1
ATOM 783 N N . GLY A 1 101 ? 1.157 -1.230 -8.587 1.00 95.50 101 GLY A N 1
ATOM 784 C CA . GLY A 1 101 ? 2.103 -1.032 -9.680 1.00 95.50 101 GLY A CA 1
ATOM 785 C C . GLY A 1 101 ? 3.104 -2.180 -9.809 1.00 95.50 101 GLY A C 1
ATOM 786 O O . GLY A 1 101 ? 2.874 -3.308 -9.370 1.00 95.50 101 GLY A O 1
ATOM 787 N N . ASN A 1 102 ? 4.268 -1.875 -10.390 1.00 95.06 102 ASN A N 1
ATOM 788 C CA . ASN A 1 102 ? 5.296 -2.874 -10.674 1.00 95.06 102 ASN A CA 1
ATOM 789 C C . ASN A 1 102 ? 5.729 -3.639 -9.392 1.00 95.06 102 ASN A C 1
ATOM 791 O O . ASN A 1 102 ? 6.187 -2.994 -8.440 1.00 95.06 102 ASN A O 1
ATOM 795 N N . PRO A 1 103 ? 5.647 -4.988 -9.369 1.00 93.44 103 PRO A N 1
ATOM 796 C CA . PRO A 1 103 ? 5.979 -5.801 -8.199 1.00 93.44 103 PRO A CA 1
ATOM 797 C C . PRO A 1 103 ? 7.455 -5.734 -7.805 1.00 93.44 103 PRO A C 1
ATOM 799 O O . PRO A 1 103 ? 7.774 -5.955 -6.646 1.00 93.44 103 PRO A O 1
ATOM 802 N N . TYR A 1 104 ? 8.373 -5.390 -8.713 1.00 94.62 104 TYR A N 1
ATOM 803 C CA . TYR A 1 104 ? 9.802 -5.312 -8.394 1.00 94.62 104 TYR A CA 1
ATOM 804 C C . TYR A 1 104 ? 10.138 -4.252 -7.332 1.00 94.62 104 TYR A C 1
ATOM 806 O O . TYR A 1 104 ? 11.199 -4.337 -6.709 1.00 94.62 104 TYR A O 1
ATOM 814 N N . LEU A 1 105 ? 9.240 -3.292 -7.070 1.00 95.31 105 LEU A N 1
ATOM 815 C CA . LEU A 1 105 ? 9.414 -2.313 -5.997 1.00 95.31 105 LEU A CA 1
ATOM 816 C C . LEU A 1 105 ? 9.587 -2.980 -4.622 1.00 95.31 105 LEU A C 1
ATOM 818 O O . LEU A 1 105 ? 10.362 -2.475 -3.809 1.00 95.31 105 LEU A O 1
ATOM 822 N N . ILE A 1 106 ? 8.950 -4.136 -4.388 1.00 95.31 106 ILE A N 1
ATOM 823 C CA . ILE A 1 106 ? 8.973 -4.828 -3.087 1.00 95.31 106 ILE A CA 1
ATOM 824 C C . ILE A 1 106 ? 10.358 -5.356 -2.696 1.00 95.31 106 ILE A C 1
ATOM 826 O O . ILE A 1 106 ? 10.568 -5.691 -1.536 1.00 95.31 106 ILE A O 1
ATOM 830 N N . SER A 1 107 ? 11.326 -5.370 -3.621 1.00 94.56 107 SER A N 1
ATOM 831 C CA . SER A 1 107 ? 12.742 -5.598 -3.289 1.00 94.56 107 SER A CA 1
ATOM 832 C C . SER A 1 107 ? 13.274 -4.613 -2.237 1.00 94.56 107 SER A C 1
ATOM 834 O O . SER A 1 107 ? 14.195 -4.952 -1.500 1.00 94.56 107 SER A O 1
ATOM 836 N N . ASN A 1 108 ? 12.667 -3.425 -2.119 1.00 94.81 108 ASN A N 1
ATOM 837 C CA . ASN A 1 108 ? 13.005 -2.427 -1.102 1.00 94.81 108 ASN A CA 1
ATOM 838 C C . ASN A 1 108 ? 12.366 -2.692 0.269 1.00 94.81 108 ASN A C 1
ATOM 840 O O . ASN A 1 108 ? 12.687 -1.976 1.218 1.00 94.81 108 ASN A O 1
ATOM 844 N N . PHE A 1 109 ? 11.447 -3.658 0.375 1.00 95.25 109 PHE A N 1
ATOM 845 C CA . PHE A 1 109 ? 10.597 -3.871 1.552 1.00 95.25 109 PHE A CA 1
ATOM 846 C C . PHE A 1 109 ? 10.746 -5.286 2.132 1.00 95.25 109 PHE A C 1
ATOM 848 O O . PHE A 1 109 ? 9.762 -6.044 2.186 1.00 95.25 109 PHE A O 1
ATOM 855 N N . PRO A 1 110 ? 11.966 -5.682 2.546 1.00 90.88 110 PRO A N 1
ATOM 856 C CA . PRO A 1 110 ? 12.158 -6.952 3.229 1.00 90.88 110 PRO A CA 1
ATOM 857 C C . PRO A 1 110 ? 11.357 -6.973 4.538 1.00 90.88 110 PRO A C 1
ATOM 859 O O . PRO A 1 110 ? 11.082 -5.931 5.136 1.00 90.88 110 PRO A O 1
ATOM 862 N N . ASP A 1 111 ? 10.988 -8.170 4.986 1.00 90.94 111 ASP A N 1
ATOM 863 C CA . ASP A 1 111 ? 10.307 -8.388 6.274 1.00 90.94 111 ASP A CA 1
ATOM 864 C C . ASP A 1 111 ? 8.910 -7.751 6.411 1.00 90.94 111 ASP A C 1
ATOM 866 O O . ASP A 1 111 ? 8.413 -7.574 7.526 1.00 90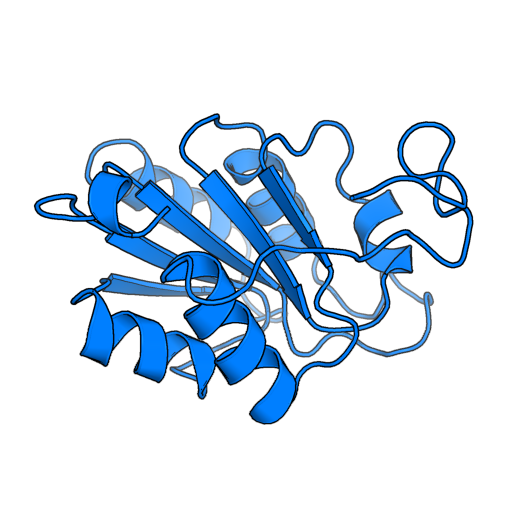.94 111 ASP A O 1
ATOM 870 N N . THR A 1 112 ? 8.245 -7.424 5.298 1.00 95.06 112 THR A N 1
ATOM 871 C CA . THR A 1 112 ? 6.848 -6.969 5.352 1.00 95.06 112 THR A CA 1
ATOM 872 C C . THR A 1 112 ? 5.943 -8.104 5.837 1.00 95.06 112 THR A C 1
ATOM 874 O O . THR A 1 112 ? 5.963 -9.195 5.269 1.00 95.06 112 THR A O 1
ATOM 877 N N . LYS A 1 113 ? 5.138 -7.845 6.876 1.00 94.00 113 LYS A N 1
ATOM 878 C CA . LYS A 1 113 ? 4.307 -8.858 7.547 1.00 94.00 113 LYS A CA 1
ATOM 879 C C . LYS A 1 113 ? 3.082 -9.260 6.744 1.00 94.00 113 LYS A C 1
ATOM 881 O O . LYS A 1 113 ? 2.872 -10.441 6.489 1.00 94.00 113 LYS A O 1
ATOM 886 N N . ASN A 1 114 ? 2.306 -8.270 6.315 1.00 94.31 114 ASN A N 1
ATOM 887 C CA . ASN A 1 114 ? 1.114 -8.472 5.504 1.00 94.31 114 ASN A CA 1
ATOM 888 C C . ASN A 1 114 ? 1.278 -7.667 4.211 1.00 94.31 114 ASN A C 1
ATOM 890 O O . ASN A 1 114 ? 1.216 -6.438 4.236 1.00 94.31 114 ASN A O 1
ATOM 894 N N . LEU A 1 115 ? 1.517 -8.351 3.090 1.00 95.81 115 LEU A N 1
ATOM 895 C CA . LEU A 1 115 ? 1.779 -7.728 1.791 1.00 95.81 115 LEU A CA 1
ATOM 896 C C . LEU A 1 115 ? 0.811 -8.246 0.729 1.00 95.81 115 LEU A C 1
ATOM 898 O O . LEU A 1 115 ? 0.694 -9.451 0.524 1.00 95.81 115 LEU A O 1
ATOM 902 N N . VAL A 1 116 ? 0.185 -7.322 0.006 1.00 96.31 116 VAL A N 1
ATOM 903 C CA . VAL A 1 116 ? -0.652 -7.586 -1.164 1.00 96.31 116 VAL A CA 1
ATOM 904 C C . VAL A 1 116 ? -0.092 -6.817 -2.352 1.00 96.31 116 VAL A C 1
ATOM 906 O O . VAL A 1 116 ? 0.116 -5.605 -2.295 1.00 96.31 116 VAL A O 1
ATOM 909 N N . ILE A 1 117 ? 0.142 -7.522 -3.452 1.00 96.06 117 ILE A N 1
ATOM 910 C CA . ILE A 1 117 ? 0.627 -6.938 -4.703 1.00 96.06 117 ILE A CA 1
ATOM 911 C C . ILE A 1 117 ? -0.566 -6.783 -5.638 1.00 96.06 117 ILE A C 1
ATOM 913 O O . ILE A 1 117 ? -1.198 -7.770 -6.007 1.00 96.06 117 ILE A O 1
ATOM 917 N N . CYS A 1 118 ? -0.864 -5.543 -6.017 1.00 96.06 118 CYS A N 1
ATOM 918 C CA . CYS A 1 118 ? -2.042 -5.189 -6.808 1.00 96.06 118 CYS A CA 1
ATOM 919 C C . CYS A 1 118 ? -1.727 -4.980 -8.302 1.00 96.06 118 CYS A C 1
ATOM 921 O O . CYS A 1 118 ? -2.650 -4.860 -9.097 1.00 96.06 118 CYS A O 1
ATOM 923 N N . TYR A 1 119 ? -0.442 -4.994 -8.687 1.00 93.06 119 TYR A N 1
ATOM 924 C CA . TYR A 1 119 ? 0.106 -4.919 -10.058 1.00 93.06 119 TYR A CA 1
ATOM 925 C C . TYR A 1 119 ? -0.155 -3.637 -10.860 1.00 93.06 119 TYR A C 1
ATOM 927 O O . TYR A 1 119 ? 0.778 -3.119 -11.471 1.00 93.06 119 TYR A O 1
ATOM 935 N N . GLU A 1 120 ? -1.375 -3.111 -10.870 1.00 94.44 120 GLU A N 1
ATOM 936 C CA . GLU A 1 120 ? -1.709 -1.831 -11.500 1.00 94.44 120 GLU A CA 1
ATOM 937 C C . GLU A 1 120 ? -2.213 -0.840 -10.447 1.00 94.44 120 GLU A C 1
ATOM 939 O O . GLU A 1 120 ? -2.668 -1.219 -9.366 1.00 94.44 120 GLU A O 1
ATOM 944 N N . ASP A 1 121 ? -2.081 0.445 -10.765 1.00 96.88 121 ASP A N 1
ATOM 945 C CA . ASP A 1 121 ? -2.557 1.556 -9.940 1.00 96.88 121 ASP A CA 1
ATOM 946 C C . ASP A 1 121 ? -3.728 2.249 -10.639 1.00 96.88 121 ASP A C 1
ATOM 948 O O . ASP A 1 121 ? -3.633 3.394 -11.083 1.00 96.88 121 ASP A O 1
ATOM 952 N N . ASP A 1 122 ? -4.811 1.494 -10.807 1.00 97.06 122 ASP A N 1
ATOM 953 C CA . ASP A 1 122 ? -6.058 1.939 -11.415 1.00 97.06 122 ASP A CA 1
ATOM 954 C C . ASP A 1 122 ? -7.266 1.615 -10.527 1.00 97.06 122 ASP A C 1
ATOM 956 O O . ASP A 1 122 ? -7.173 0.881 -9.537 1.00 97.06 122 ASP A O 1
ATOM 960 N N . ASP A 1 123 ? -8.415 2.190 -10.879 1.00 97.94 123 ASP A N 1
ATOM 961 C CA . ASP A 1 123 ? -9.633 2.073 -10.079 1.00 97.94 123 ASP A CA 1
ATOM 962 C C . ASP A 1 123 ? -10.106 0.614 -9.965 1.00 97.94 123 ASP A C 1
ATOM 964 O O . ASP A 1 123 ? -10.556 0.193 -8.900 1.00 97.94 123 ASP A O 1
ATOM 968 N N . LEU A 1 124 ? -9.919 -0.192 -11.017 1.00 97.19 124 LEU A N 1
ATOM 969 C CA . LEU A 1 124 ? -10.310 -1.603 -11.039 1.00 97.19 124 LEU A CA 1
ATOM 970 C C . LEU A 1 124 ? -9.509 -2.431 -10.023 1.00 97.19 124 LEU A C 1
ATOM 972 O O . LEU A 1 124 ? -10.077 -3.247 -9.286 1.00 97.19 124 LEU A O 1
ATOM 976 N N . MET A 1 125 ? -8.191 -2.234 -9.960 1.00 96.94 125 MET A N 1
ATOM 977 C CA . MET A 1 125 ? -7.349 -2.913 -8.976 1.00 96.94 125 MET A CA 1
ATOM 978 C C . MET A 1 125 ? -7.613 -2.410 -7.559 1.00 96.94 125 MET A C 1
ATOM 980 O O . MET A 1 125 ? -7.606 -3.206 -6.619 1.00 96.94 125 MET A O 1
ATOM 984 N N . GLN A 1 126 ? -7.914 -1.124 -7.388 1.00 98.00 126 GLN A N 1
ATOM 985 C CA . GLN A 1 126 ? -8.263 -0.549 -6.088 1.00 98.00 126 GLN A CA 1
ATOM 986 C C . GLN A 1 126 ? -9.613 -1.077 -5.561 1.00 98.00 126 GLN A C 1
ATOM 988 O O . GLN A 1 126 ? -9.725 -1.411 -4.380 1.00 98.00 126 GLN A O 1
ATOM 993 N N . GLU A 1 127 ? -10.611 -1.266 -6.427 1.00 97.69 127 GLU A N 1
ATOM 994 C CA . GLU A 1 127 ? -11.873 -1.945 -6.090 1.00 97.69 127 GLU A CA 1
ATOM 995 C C . GLU A 1 127 ? -11.662 -3.422 -5.752 1.00 97.69 127 GLU A C 1
ATOM 997 O O . GLU A 1 127 ? -12.246 -3.952 -4.804 1.00 97.69 127 GLU A O 1
ATOM 1002 N N . THR A 1 128 ? -10.789 -4.100 -6.497 1.00 96.50 128 THR A N 1
ATOM 1003 C CA . THR A 1 128 ? -10.425 -5.496 -6.224 1.00 96.50 128 THR A CA 1
ATOM 1004 C C . THR A 1 128 ? -9.742 -5.627 -4.860 1.00 96.50 128 THR A C 1
ATOM 1006 O O . THR A 1 128 ? -10.076 -6.530 -4.090 1.00 96.50 128 THR A O 1
ATOM 1009 N N . ALA A 1 129 ? -8.848 -4.697 -4.514 1.00 96.50 129 ALA A N 1
ATOM 1010 C CA . ALA A 1 129 ? -8.219 -4.634 -3.199 1.00 96.50 129 ALA A CA 1
ATOM 1011 C C . ALA A 1 129 ? -9.249 -4.405 -2.079 1.00 96.50 129 ALA A C 1
ATOM 1013 O O . ALA A 1 129 ? -9.183 -5.084 -1.053 1.00 96.50 129 ALA A O 1
ATOM 1014 N N . LEU A 1 130 ? -10.242 -3.527 -2.284 1.00 95.94 130 LEU A N 1
ATOM 1015 C CA . LEU A 1 130 ? -11.345 -3.351 -1.331 1.00 95.94 130 LEU A CA 1
ATOM 1016 C C . LEU A 1 130 ? -12.109 -4.664 -1.119 1.00 95.94 130 LEU A C 1
ATOM 1018 O O . LEU A 1 130 ? -12.295 -5.081 0.022 1.00 95.94 130 LEU A O 1
ATOM 1022 N N . ARG A 1 131 ? -12.511 -5.344 -2.197 1.00 94.88 131 ARG A N 1
ATOM 1023 C CA . ARG A 1 131 ? -13.240 -6.620 -2.112 1.00 94.88 131 ARG A CA 1
ATOM 1024 C C . ARG A 1 131 ? -12.434 -7.705 -1.398 1.00 94.88 131 ARG A C 1
ATOM 1026 O O . ARG A 1 131 ? -12.992 -8.501 -0.646 1.00 94.88 131 ARG A O 1
ATOM 1033 N N . PHE A 1 132 ? -11.115 -7.726 -1.588 1.00 93.75 132 PHE A N 1
ATOM 1034 C CA . PHE A 1 132 ? -10.226 -8.598 -0.820 1.00 93.75 132 PHE A CA 1
ATOM 1035 C C . PHE A 1 132 ? -10.250 -8.259 0.679 1.00 93.75 132 PHE A C 1
ATOM 1037 O O . PHE A 1 132 ? -10.441 -9.154 1.503 1.00 93.75 132 PHE A O 1
ATOM 1044 N N . ILE A 1 133 ? -10.155 -6.976 1.044 1.00 93.44 133 ILE A N 1
ATOM 1045 C CA . ILE A 1 133 ? -10.276 -6.525 2.441 1.00 93.44 133 ILE A CA 1
ATOM 1046 C C . ILE A 1 133 ? -11.641 -6.916 3.031 1.00 93.44 133 ILE A C 1
ATOM 1048 O O . ILE A 1 133 ? -11.731 -7.354 4.183 1.00 93.44 133 ILE A O 1
ATOM 1052 N N . GLN A 1 134 ? -12.700 -6.825 2.226 1.00 92.06 134 GLN A N 1
ATOM 1053 C CA . GLN A 1 134 ? -14.053 -7.229 2.600 1.00 92.06 134 GLN A CA 1
ATOM 1054 C C . GLN A 1 134 ? -14.217 -8.751 2.749 1.00 92.06 134 GLN A C 1
ATOM 1056 O O . GLN A 1 134 ? -15.174 -9.220 3.355 1.00 92.06 134 GLN A O 1
ATOM 1061 N N . GLY A 1 135 ? -13.241 -9.543 2.298 1.00 90.12 135 GLY A N 1
ATOM 1062 C CA . GLY A 1 135 ? -13.330 -11.001 2.301 1.00 90.12 135 GLY A CA 1
ATOM 1063 C C . GLY A 1 135 ? -14.218 -11.567 1.191 1.00 90.12 135 GLY A C 1
ATOM 1064 O O . GLY A 1 135 ? -14.441 -12.774 1.163 1.00 90.12 135 GLY A O 1
ATOM 1065 N N . ASP A 1 136 ? -14.665 -10.728 0.254 1.00 90.81 136 ASP A N 1
ATOM 1066 C CA . ASP A 1 136 ? -15.460 -11.126 -0.915 1.00 90.81 136 ASP A CA 1
ATOM 1067 C C . ASP A 1 136 ? -14.612 -11.831 -1.980 1.00 90.81 136 ASP A C 1
ATOM 1069 O O . ASP A 1 136 ? -15.132 -12.466 -2.902 1.00 90.81 136 ASP A O 1
ATOM 1073 N N . LEU A 1 137 ? -13.291 -11.684 -1.884 1.00 89.88 137 LEU A N 1
ATOM 1074 C CA . LEU A 1 137 ? -12.320 -12.331 -2.749 1.00 89.88 137 LEU A CA 1
ATOM 1075 C C . LEU A 1 137 ? -11.360 -13.175 -1.921 1.00 89.88 137 LEU A C 1
ATOM 1077 O O . LEU A 1 137 ? -10.709 -12.689 -0.999 1.00 89.88 137 LEU A O 1
ATOM 1081 N N . VAL A 1 138 ? -11.232 -14.440 -2.316 1.00 86.81 138 VAL A N 1
ATOM 1082 C CA . VAL A 1 138 ? -10.147 -15.309 -1.861 1.00 86.81 138 VAL A CA 1
ATOM 1083 C C . VAL A 1 138 ? -8.970 -15.097 -2.817 1.00 86.81 138 VAL A C 1
ATOM 1085 O O . VAL A 1 138 ? -9.147 -15.333 -4.018 1.00 86.81 138 VAL A O 1
ATOM 1088 N N . PRO A 1 139 ? -7.801 -14.639 -2.334 1.00 84.38 139 PRO A N 1
ATOM 1089 C CA . PRO A 1 139 ? -6.634 -14.447 -3.179 1.00 84.38 139 PRO A CA 1
ATOM 1090 C C . PRO A 1 139 ? -6.193 -15.809 -3.725 1.00 84.38 139 PRO A C 1
ATOM 1092 O O . PRO A 1 139 ? -6.286 -16.824 -3.033 1.00 84.38 139 PRO A O 1
ATOM 1095 N N . LYS A 1 140 ? -5.845 -15.813 -5.014 1.00 88.62 140 LYS A N 1
ATOM 1096 C CA . LYS A 1 140 ? -5.346 -16.979 -5.764 1.00 88.62 140 LYS A CA 1
ATOM 1097 C C . LYS A 1 140 ? -4.030 -16.671 -6.492 1.00 88.62 140 LYS A C 1
ATOM 1099 O O . LYS A 1 140 ? -3.693 -17.305 -7.491 1.00 88.62 140 LYS A O 1
ATOM 1104 N N . GLY A 1 141 ? -3.396 -15.565 -6.112 1.00 86.81 141 GLY A N 1
ATOM 1105 C CA . GLY A 1 141 ? -2.362 -14.896 -6.886 1.00 86.81 141 GLY A CA 1
ATOM 1106 C C . GLY A 1 141 ? -0.977 -15.306 -6.423 1.00 86.81 141 GLY A C 1
ATOM 1107 O O . GLY A 1 141 ? -0.644 -15.184 -5.248 1.00 86.81 141 GLY A O 1
ATOM 1108 N N . THR A 1 142 ? -0.136 -15.712 -7.366 1.00 92.81 142 THR A N 1
ATOM 1109 C CA . THR A 1 142 ? 1.284 -15.957 -7.119 1.00 92.81 142 THR A CA 1
ATOM 1110 C C . THR A 1 142 ? 2.139 -15.001 -7.935 1.00 92.81 142 THR A C 1
ATOM 1112 O O . THR A 1 142 ? 1.717 -14.485 -8.974 1.00 92.81 142 THR A O 1
ATOM 1115 N N . LEU A 1 143 ? 3.349 -14.733 -7.453 1.00 90.69 143 LEU A N 1
ATOM 1116 C CA . LEU A 1 143 ? 4.325 -13.920 -8.158 1.00 90.69 143 LEU A CA 1
ATOM 1117 C C . LEU A 1 143 ? 4.717 -14.599 -9.483 1.00 90.69 143 LEU A C 1
ATOM 1119 O O . LEU A 1 143 ? 5.290 -15.689 -9.457 1.00 90.69 143 LEU A O 1
ATOM 1123 N N . PRO A 1 144 ? 4.505 -13.957 -10.647 1.00 91.06 144 PRO A N 1
ATOM 1124 C CA . PRO A 1 144 ? 4.927 -14.499 -11.938 1.00 91.06 144 PRO A CA 1
ATOM 1125 C C . PRO A 1 144 ? 6.428 -14.294 -12.198 1.00 91.06 144 PRO A C 1
ATOM 1127 O O . PRO A 1 144 ? 6.917 -14.610 -13.280 1.00 91.06 144 PRO A O 1
ATOM 1130 N N . VAL A 1 145 ? 7.163 -13.739 -11.227 1.00 91.06 145 VAL A N 1
ATOM 1131 C CA . VAL A 1 145 ? 8.583 -13.381 -11.314 1.00 91.06 145 VAL A CA 1
ATOM 1132 C C . VAL A 1 145 ? 9.275 -13.562 -9.963 1.00 91.06 145 VAL A C 1
ATOM 1134 O O . VAL A 1 145 ? 8.642 -13.447 -8.919 1.00 91.06 145 VAL A O 1
ATOM 1137 N N . THR A 1 146 ? 10.590 -13.777 -9.973 1.00 92.38 146 THR A N 1
ATOM 1138 C CA . THR A 1 146 ? 11.425 -13.655 -8.768 1.00 92.38 146 THR A CA 1
ATOM 1139 C C . THR A 1 146 ? 11.884 -12.207 -8.615 1.00 92.38 146 THR A C 1
ATOM 1141 O O . THR A 1 146 ? 12.531 -11.667 -9.512 1.00 92.38 146 THR A O 1
ATOM 1144 N N . VAL A 1 147 ? 11.560 -11.588 -7.480 1.00 91.31 147 VAL A N 1
ATOM 1145 C CA . VAL A 1 147 ? 12.007 -10.241 -7.091 1.00 91.31 147 VAL A CA 1
ATOM 1146 C C . VAL A 1 147 ? 13.208 -10.307 -6.141 1.00 91.31 147 VAL A C 1
ATOM 1148 O O . VAL A 1 147 ? 14.144 -9.524 -6.279 1.00 91.31 147 VAL A O 1
ATOM 1151 N N . SER A 1 148 ? 13.197 -11.246 -5.193 1.00 89.19 148 SER A N 1
ATOM 1152 C CA . SER A 1 148 ? 14.288 -11.532 -4.248 1.00 89.19 148 SER A CA 1
ATOM 1153 C C . SER A 1 148 ? 14.220 -12.997 -3.795 1.00 89.19 148 SER A C 1
ATOM 1155 O O . SER 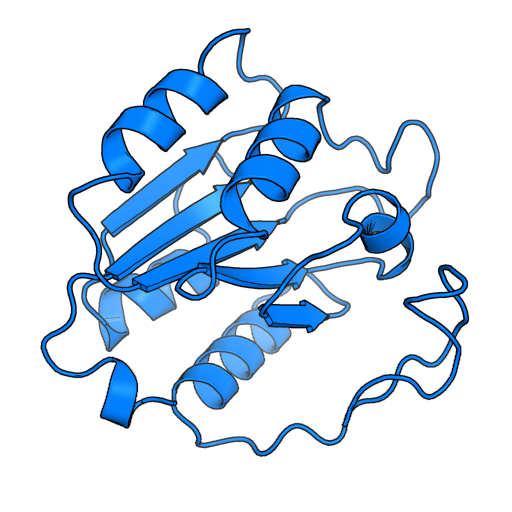A 1 148 ? 13.303 -13.714 -4.191 1.00 89.19 148 SER A O 1
ATOM 1157 N N . GLU A 1 149 ? 15.154 -13.462 -2.957 1.00 88.50 149 GLU A N 1
ATOM 1158 C CA . GLU A 1 149 ? 15.062 -14.812 -2.367 1.00 88.50 149 GLU A CA 1
ATOM 1159 C C . GLU A 1 149 ? 13.772 -14.994 -1.547 1.00 88.50 149 GLU A C 1
ATOM 1161 O O . GLU A 1 149 ? 13.088 -16.010 -1.667 1.00 88.50 149 GLU A O 1
ATOM 1166 N N . GLN A 1 150 ? 13.394 -13.973 -0.770 1.00 87.88 150 GLN A N 1
ATOM 1167 C CA . GLN A 1 150 ? 12.140 -13.957 -0.012 1.00 87.88 150 GLN A CA 1
ATOM 1168 C C . GLN A 1 150 ? 10.916 -13.926 -0.941 1.00 87.88 150 GLN A C 1
ATOM 1170 O O . GLN A 1 150 ? 9.935 -14.627 -0.703 1.00 87.88 150 GLN A O 1
ATOM 1175 N N . TYR A 1 151 ? 10.978 -13.129 -2.009 1.00 91.25 151 TYR A N 1
ATOM 1176 C CA . TYR A 1 151 ? 9.883 -12.913 -2.954 1.00 91.25 151 TYR A CA 1
ATOM 1177 C C . TYR A 1 151 ? 10.189 -13.590 -4.293 1.00 91.25 151 TYR A C 1
ATOM 1179 O O . TYR A 1 151 ? 10.478 -12.929 -5.294 1.00 91.25 151 TYR A O 1
ATOM 1187 N N . HIS A 1 152 ? 10.176 -14.921 -4.298 1.00 91.94 152 HIS A N 1
ATOM 1188 C CA . HIS A 1 152 ? 10.506 -15.737 -5.464 1.00 91.94 152 HIS A CA 1
ATOM 1189 C C . HIS A 1 152 ? 9.283 -16.047 -6.340 1.00 91.94 152 HIS A C 1
ATOM 1191 O O . HIS A 1 152 ? 8.135 -15.910 -5.917 1.00 91.94 152 HIS A O 1
ATOM 1197 N N . PHE A 1 153 ? 9.537 -16.486 -7.575 1.00 92.69 153 PHE A N 1
ATOM 1198 C CA . PHE A 1 153 ? 8.509 -16.973 -8.493 1.00 92.69 153 PHE A CA 1
ATOM 1199 C C . PHE A 1 153 ? 7.612 -18.021 -7.823 1.00 92.69 153 PHE A C 1
ATOM 1201 O O . PHE A 1 153 ? 8.105 -18.976 -7.227 1.00 92.69 153 PHE A O 1
ATOM 1208 N N . GLY A 1 154 ? 6.298 -17.867 -7.961 1.00 91.56 154 GLY A N 1
ATOM 1209 C CA . GLY A 1 154 ? 5.312 -18.763 -7.366 1.00 91.56 154 GLY A CA 1
ATOM 1210 C C . GLY A 1 154 ? 4.970 -18.457 -5.905 1.00 91.56 154 GLY A C 1
ATOM 1211 O O . GLY A 1 154 ? 4.020 -19.044 -5.397 1.00 91.56 154 GLY A O 1
ATOM 1212 N N . ALA A 1 155 ? 5.669 -17.531 -5.237 1.00 89.62 155 ALA A N 1
ATOM 1213 C CA . ALA A 1 155 ? 5.305 -17.110 -3.887 1.00 89.62 155 ALA A CA 1
ATOM 1214 C C . ALA A 1 155 ? 3.982 -16.326 -3.885 1.00 89.62 155 ALA A C 1
ATOM 1216 O O . ALA A 1 155 ? 3.713 -15.541 -4.795 1.00 89.62 155 ALA A O 1
ATOM 1217 N N . GLY A 1 156 ? 3.172 -16.521 -2.848 1.00 87.69 156 GLY A N 1
ATOM 1218 C CA . GLY A 1 156 ? 1.804 -16.008 -2.768 1.00 87.69 156 GLY A CA 1
ATOM 1219 C C . GLY A 1 156 ? 0.797 -17.149 -2.717 1.00 87.69 156 GLY A C 1
ATOM 1220 O O . GLY A 1 156 ? 1.178 -18.320 -2.658 1.00 87.69 156 GLY A O 1
ATOM 1221 N N . GLN A 1 157 ? -0.483 -16.801 -2.693 1.00 74.44 157 GLN A N 1
ATOM 1222 C CA . GLN A 1 157 ? -1.565 -17.769 -2.600 1.00 74.44 157 GLN A CA 1
ATOM 1223 C C . GLN A 1 157 ? -2.820 -17.283 -3.284 1.00 74.44 157 GLN A C 1
ATOM 1225 O O . GLN A 1 157 ? -3.095 -16.056 -3.322 1.00 74.44 157 GLN A O 1
#

Secondary structure (DSSP, 8-state):
-HHHHTT--EEEEEET-SS--HHHHHHHHHH--EEEEE-TTPPTTHHHHHHHHHHHH-SEEEEEE-S--SS-TTGGG--HHHHHHHHHHHTSTTEEEEE-S-GGGGGG-TT-SEEEE--S-SHHHHHHHHHHHHTSS----B-SS--SSSS-TT-B-

Organism: NCBI:txid1150600

Foldseek 3Di:
DQVVLPPWAEAEEEEQDDDDDLLNVLCCVPRVHHYHYDHQPDDPCSLVVVCVVPVPGGQAYEYEYDDFAQDPPPLSSRHPSSLVSCQVQQQDQRYAYEYAAHPLSCLSHPNRNHYDYLHHRDNVSSVVVSCVVVVVDDDPDADCAQNDPVRHGRPDD